Protein AF-A0A645AUE6-F1 (afdb_monomer_lite)

Sequence (140 aa):
MINDVAQAVQRSAHPEKYAQHEQKGRAWASALTGYSPAAISCIDRVENPANAAFLTDFVATVWPDTVSVTTSETGGLLLSTDSETTSWAVAQLAQIRGQEMGLVSLQAIDQTWAVSSNEYAHWQPAAAAAAAAPVVVTLR

pLDDT: mean 87.92, std 13.73, range [50.59, 98.06]

Structure (mmCIF, N/CA/C/O backbone):
data_AF-A0A645AUE6-F1
#
_entry.id   AF-A0A645AUE6-F1
#
loop_
_atom_site.group_PDB
_atom_site.id
_atom_site.type_symbol
_atom_site.label_atom_id
_atom_site.label_alt_id
_atom_site.label_comp_id
_atom_site.label_asym_id
_atom_site.label_entity_id
_atom_site.label_seq_id
_atom_site.pdbx_PDB_ins_code
_atom_site.Cartn_x
_atom_site.Cartn_y
_atom_site.Cartn_z
_atom_site.occupanc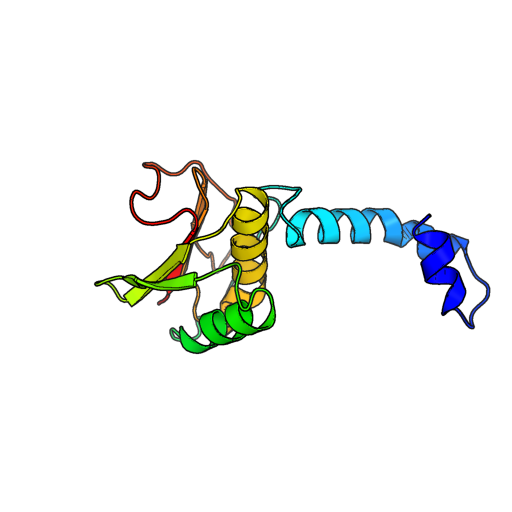y
_atom_site.B_iso_or_equiv
_atom_site.auth_seq_id
_atom_site.auth_comp_id
_atom_site.auth_asym_id
_atom_site.auth_atom_id
_atom_site.pdbx_PDB_model_num
ATOM 1 N N . MET A 1 1 ? 15.320 -16.606 -17.590 1.00 51.66 1 MET A N 1
ATOM 2 C CA . MET A 1 1 ? 15.652 -15.342 -16.887 1.00 51.66 1 MET A CA 1
ATOM 3 C C . MET A 1 1 ? 14.684 -14.245 -17.314 1.00 51.66 1 MET A C 1
ATOM 5 O O . MET A 1 1 ? 14.060 -14.385 -18.356 1.00 51.66 1 MET A O 1
ATOM 9 N N . ILE A 1 2 ? 14.544 -13.155 -16.547 1.00 57.28 2 ILE A N 1
ATOM 10 C CA . ILE A 1 2 ? 13.662 -12.031 -16.930 1.00 57.28 2 ILE A CA 1
ATOM 11 C C . ILE A 1 2 ? 14.072 -11.393 -18.270 1.00 57.28 2 ILE A C 1
ATOM 13 O O . ILE A 1 2 ? 13.219 -10.925 -19.017 1.00 57.28 2 ILE A O 1
ATOM 17 N N . ASN A 1 3 ? 15.359 -11.491 -18.622 1.00 57.03 3 ASN A N 1
ATOM 18 C CA . ASN A 1 3 ? 15.895 -11.138 -19.936 1.00 57.03 3 ASN A CA 1
ATOM 19 C C . ASN A 1 3 ? 15.243 -11.933 -21.090 1.00 57.03 3 ASN A C 1
ATOM 21 O O . ASN A 1 3 ? 14.917 -11.354 -22.119 1.00 57.03 3 ASN A O 1
ATOM 25 N N . ASP A 1 4 ? 14.974 -13.230 -20.910 1.00 58.22 4 ASP A N 1
ATOM 26 C CA . ASP A 1 4 ? 14.408 -14.079 -21.973 1.00 58.22 4 ASP A CA 1
ATOM 27 C C . ASP A 1 4 ? 12.946 -13.706 -22.264 1.00 58.22 4 ASP A C 1
ATOM 29 O O . ASP A 1 4 ? 12.518 -13.670 -23.416 1.00 58.22 4 ASP A O 1
ATOM 33 N N . VAL A 1 5 ? 12.189 -13.351 -21.216 1.00 60.59 5 VAL A N 1
ATOM 34 C CA . VAL A 1 5 ? 10.802 -12.872 -21.342 1.00 60.59 5 VAL A CA 1
ATOM 35 C C . VAL A 1 5 ? 10.766 -11.480 -21.981 1.00 60.59 5 VAL A C 1
ATOM 37 O O . VAL A 1 5 ? 9.941 -11.225 -22.854 1.00 60.59 5 VAL A O 1
ATOM 40 N N . ALA A 1 6 ? 11.693 -10.591 -21.607 1.00 57.66 6 ALA A N 1
ATOM 41 C CA . ALA A 1 6 ? 11.818 -9.263 -22.210 1.00 57.66 6 ALA A CA 1
ATOM 42 C C . ALA A 1 6 ? 12.212 -9.323 -23.700 1.00 57.66 6 ALA A C 1
ATOM 44 O O . ALA A 1 6 ? 11.781 -8.478 -24.487 1.00 57.66 6 ALA A O 1
ATOM 45 N N . GLN A 1 7 ? 12.990 -10.331 -24.108 1.00 57.09 7 GLN A N 1
ATOM 46 C CA . GLN A 1 7 ? 13.380 -10.536 -25.506 1.00 57.09 7 GLN A CA 1
ATOM 47 C C . GLN A 1 7 ? 12.233 -11.036 -26.394 1.00 57.09 7 GLN A C 1
ATOM 49 O O . GLN A 1 7 ? 12.181 -10.670 -27.565 1.00 57.09 7 GLN A O 1
ATOM 54 N N . ALA A 1 8 ? 11.274 -11.794 -25.854 1.00 59.62 8 ALA A N 1
ATOM 55 C CA . ALA A 1 8 ? 10.143 -12.319 -26.627 1.00 59.62 8 ALA A CA 1
ATOM 56 C C . ALA A 1 8 ? 9.225 -11.222 -27.214 1.00 59.62 8 ALA A C 1
ATOM 58 O O . ALA A 1 8 ? 8.537 -11.458 -28.204 1.00 59.62 8 ALA A O 1
ATOM 59 N N . VAL A 1 9 ? 9.233 -10.016 -26.632 1.00 61.47 9 VAL A N 1
ATOM 60 C CA . VAL A 1 9 ? 8.422 -8.862 -27.073 1.00 61.47 9 VAL A CA 1
ATOM 61 C C . VAL A 1 9 ? 9.270 -7.775 -27.761 1.00 61.47 9 VAL A C 1
ATOM 63 O O . VAL A 1 9 ? 8.753 -6.746 -28.200 1.00 61.47 9 VAL A O 1
ATOM 66 N N . GLN A 1 10 ? 10.587 -7.979 -27.867 1.00 57.00 10 GLN A N 1
ATOM 67 C CA . GLN A 1 10 ? 11.532 -6.989 -28.382 1.00 57.00 10 GLN A CA 1
ATOM 68 C C . GLN A 1 10 ? 11.583 -6.978 -29.916 1.00 57.00 10 GLN A C 1
ATOM 70 O O . GLN A 1 10 ? 11.929 -7.966 -30.556 1.00 57.00 10 GLN A O 1
ATOM 75 N N . ARG A 1 11 ? 11.350 -5.801 -30.511 1.00 56.66 11 ARG A N 1
ATOM 76 C CA . ARG A 1 11 ? 11.645 -5.510 -31.928 1.00 56.66 11 ARG A CA 1
ATOM 77 C C . ARG A 1 11 ? 13.019 -4.854 -32.161 1.00 56.66 11 ARG A C 1
ATOM 79 O O . ARG A 1 11 ? 13.377 -4.649 -33.313 1.00 56.66 11 ARG A O 1
ATOM 86 N N . SER A 1 12 ? 13.776 -4.492 -31.113 1.00 56.94 12 SER A N 1
ATOM 87 C CA . SER A 1 12 ? 14.925 -3.562 -31.230 1.00 56.94 12 SER A CA 1
ATOM 88 C C . SER A 1 12 ? 16.338 -4.148 -31.061 1.00 56.94 12 SER A C 1
ATOM 90 O O . SER A 1 12 ? 17.296 -3.388 -31.117 1.00 56.94 12 SER A O 1
ATOM 92 N N . ALA A 1 13 ? 16.493 -5.467 -30.895 1.00 50.59 13 ALA A N 1
ATOM 93 C CA . ALA A 1 13 ? 17.777 -6.186 -30.997 1.00 50.59 13 ALA A CA 1
ATOM 94 C C . ALA A 1 13 ? 18.982 -5.627 -30.184 1.00 50.59 13 ALA A C 1
ATOM 96 O O . ALA A 1 13 ? 20.128 -5.775 -30.603 1.00 50.59 13 ALA A O 1
ATOM 97 N N . HIS A 1 14 ? 18.757 -5.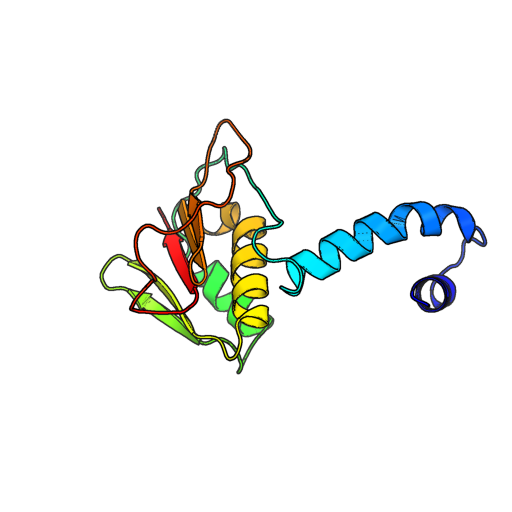031 -29.003 1.00 58.66 14 HIS A N 1
ATOM 98 C CA . HIS A 1 14 ? 19.826 -4.547 -28.106 1.00 58.66 14 HIS A CA 1
ATOM 99 C C . HIS A 1 14 ? 19.665 -5.091 -26.669 1.00 58.66 14 HIS A C 1
ATOM 101 O O . HIS A 1 14 ? 19.119 -4.392 -25.809 1.00 58.66 14 HIS A O 1
ATOM 107 N N . PRO A 1 15 ? 20.117 -6.330 -26.392 1.00 53.03 15 PRO A N 1
ATOM 108 C CA . PRO A 1 15 ? 19.908 -7.016 -25.110 1.00 53.03 15 PRO A CA 1
ATOM 109 C C . PRO A 1 15 ? 20.561 -6.302 -23.916 1.00 53.03 15 PRO A C 1
ATOM 111 O O . PRO A 1 15 ? 19.939 -6.127 -22.866 1.00 53.03 15 PRO A O 1
ATOM 114 N N . GLU A 1 16 ? 21.799 -5.829 -24.076 1.00 57.25 16 GLU A N 1
ATOM 115 C CA . GLU A 1 16 ? 22.578 -5.200 -23.001 1.00 57.25 16 GLU A CA 1
ATOM 116 C C . GLU A 1 16 ? 21.959 -3.904 -22.453 1.00 57.25 16 GLU A C 1
ATOM 118 O O . GLU A 1 16 ? 22.119 -3.589 -21.273 1.00 57.25 16 GLU A O 1
ATOM 123 N N . LYS A 1 17 ? 21.177 -3.179 -23.263 1.00 60.00 17 LYS A N 1
ATOM 124 C CA . LYS A 1 17 ? 20.520 -1.932 -22.835 1.00 60.00 17 LYS A CA 1
ATOM 125 C C . LYS A 1 17 ? 19.340 -2.156 -21.886 1.00 60.00 17 LYS A C 1
ATOM 127 O O . LYS A 1 17 ? 18.924 -1.208 -21.230 1.00 60.00 17 LYS A O 1
ATOM 132 N N . TYR A 1 18 ? 18.798 -3.372 -21.789 1.00 54.72 18 TYR A N 1
ATOM 133 C CA . TYR A 1 18 ? 17.728 -3.703 -20.836 1.00 54.72 18 TYR A CA 1
ATOM 134 C C . TYR A 1 18 ? 18.275 -4.249 -19.515 1.00 54.72 18 TYR A C 1
ATOM 136 O O . TYR A 1 18 ? 17.707 -3.980 -18.456 1.00 54.72 18 TYR A O 1
ATOM 144 N N . ALA A 1 19 ? 19.415 -4.944 -19.561 1.00 62.38 19 ALA A N 1
ATOM 145 C CA . ALA A 1 19 ? 20.076 -5.492 -18.377 1.00 62.38 19 ALA A CA 1
ATOM 146 C C . ALA A 1 19 ? 20.373 -4.410 -17.319 1.00 62.38 19 ALA A C 1
ATOM 148 O O . ALA A 1 19 ? 20.200 -4.646 -16.126 1.00 62.38 19 ALA A O 1
ATOM 149 N N . GLN A 1 20 ? 20.702 -3.181 -17.740 1.00 68.19 20 GLN A N 1
ATOM 150 C CA . GLN A 1 20 ? 20.908 -2.044 -16.826 1.00 68.19 20 GLN A CA 1
ATOM 151 C C . GLN A 1 20 ? 19.650 -1.647 -16.022 1.00 68.19 20 GLN A C 1
ATOM 153 O O . GLN A 1 20 ? 19.750 -1.007 -14.974 1.00 68.19 20 GLN A O 1
ATOM 158 N N . HIS A 1 21 ? 18.458 -2.001 -16.508 1.00 73.88 21 HIS A N 1
ATOM 159 C CA . HIS A 1 21 ? 17.182 -1.706 -15.854 1.00 73.88 21 HIS A CA 1
ATOM 160 C C . HIS A 1 21 ? 16.663 -2.878 -15.018 1.00 73.88 21 HIS A C 1
ATOM 162 O O . HIS A 1 21 ? 15.790 -2.671 -14.176 1.00 73.88 21 HIS A O 1
ATOM 168 N N . GLU A 1 22 ? 17.222 -4.079 -15.190 1.00 80.81 22 GLU A N 1
ATOM 169 C CA . GLU A 1 22 ? 16.766 -5.288 -14.506 1.00 80.81 22 GLU A CA 1
ATOM 170 C C . GLU A 1 22 ? 16.840 -5.145 -12.984 1.00 80.81 22 GLU A C 1
ATOM 172 O O . GLU A 1 22 ? 15.875 -5.448 -12.287 1.00 80.81 22 GLU A O 1
ATOM 177 N N . GLN A 1 23 ? 17.956 -4.632 -12.458 1.00 85.62 23 GLN A N 1
ATOM 178 C CA . GLN A 1 23 ? 18.132 -4.483 -11.013 1.00 85.62 23 GLN A CA 1
ATOM 179 C C . GLN A 1 23 ? 17.113 -3.507 -10.411 1.00 85.62 23 GLN A C 1
ATOM 181 O O . GLN A 1 23 ? 16.527 -3.788 -9.367 1.00 85.62 23 GLN A O 1
ATOM 186 N N . LYS A 1 24 ? 16.858 -2.384 -11.093 1.00 87.12 24 LYS A N 1
ATOM 187 C CA . LYS A 1 24 ? 15.863 -1.391 -10.660 1.00 87.12 24 LYS A CA 1
ATOM 188 C C . LYS A 1 24 ? 14.448 -1.964 -10.730 1.00 87.12 24 LYS A C 1
ATOM 190 O O . LYS A 1 24 ? 13.686 -1.808 -9.783 1.00 87.12 24 LYS A O 1
ATOM 195 N N . GLY A 1 25 ? 14.115 -2.657 -11.820 1.00 89.25 25 GLY A N 1
ATOM 196 C CA . GLY A 1 25 ? 12.823 -3.324 -11.979 1.00 89.25 25 GLY A CA 1
ATOM 197 C C . GLY A 1 25 ? 12.593 -4.395 -10.914 1.00 89.25 25 GLY A C 1
ATOM 198 O O . GLY A 1 25 ? 11.516 -4.458 -10.332 1.00 89.25 25 GLY A O 1
ATOM 199 N N . ARG A 1 26 ? 13.625 -5.179 -10.587 1.00 92.19 26 ARG A N 1
ATOM 200 C CA . ARG A 1 26 ? 13.579 -6.187 -9.521 1.00 92.19 26 ARG A CA 1
ATOM 201 C C . ARG A 1 26 ? 13.356 -5.562 -8.147 1.00 92.19 26 ARG A C 1
ATOM 203 O O . ARG A 1 26 ? 12.557 -6.094 -7.386 1.00 92.19 26 ARG A O 1
ATOM 210 N N . ALA A 1 27 ? 14.021 -4.446 -7.843 1.00 94.25 27 ALA A N 1
ATOM 211 C CA . ALA A 1 27 ? 13.824 -3.731 -6.583 1.00 94.25 27 ALA A CA 1
ATOM 212 C C . ALA A 1 27 ? 12.374 -3.238 -6.437 1.00 94.25 27 ALA A C 1
ATOM 214 O O . ALA A 1 27 ? 11.736 -3.511 -5.423 1.00 94.25 27 ALA A O 1
ATOM 215 N N . TRP A 1 28 ? 11.824 -2.605 -7.479 1.00 95.31 28 TRP A N 1
ATOM 216 C CA . TRP A 1 28 ? 10.422 -2.178 -7.491 1.00 95.31 28 TRP A CA 1
ATOM 217 C C . TRP A 1 28 ? 9.450 -3.349 -7.393 1.00 95.31 28 TRP A C 1
ATOM 219 O O . TRP A 1 28 ? 8.517 -3.287 -6.601 1.00 95.31 28 TRP A O 1
ATOM 229 N N . ALA A 1 29 ? 9.675 -4.423 -8.153 1.00 95.75 29 ALA A N 1
ATOM 230 C CA . ALA A 1 29 ? 8.835 -5.612 -8.086 1.00 95.75 29 ALA A CA 1
ATOM 231 C C . ALA A 1 29 ? 8.834 -6.201 -6.671 1.00 95.75 29 ALA A C 1
ATOM 233 O O . ALA A 1 29 ? 7.766 -6.454 -6.128 1.00 95.75 29 ALA A O 1
ATOM 234 N N . SER A 1 30 ? 10.008 -6.347 -6.051 1.00 97.69 30 SER A N 1
ATOM 235 C CA . SER A 1 30 ? 10.151 -6.866 -4.688 1.00 97.69 30 SER A CA 1
ATOM 236 C C . SER A 1 30 ? 9.409 -6.011 -3.657 1.00 97.69 30 SER A C 1
ATOM 238 O O . SER A 1 30 ? 8.690 -6.549 -2.819 1.00 97.69 30 SER A O 1
ATOM 240 N N . ALA A 1 31 ? 9.520 -4.681 -3.744 1.00 97.25 31 ALA A N 1
ATOM 241 C CA . ALA A 1 31 ? 8.794 -3.769 -2.861 1.00 97.25 31 ALA A CA 1
ATOM 242 C C . ALA A 1 31 ? 7.273 -3.843 -3.085 1.00 97.25 31 ALA A C 1
ATOM 244 O O . ALA A 1 31 ? 6.516 -4.083 -2.149 1.00 97.25 31 ALA A O 1
ATOM 245 N N . LEU A 1 32 ? 6.817 -3.724 -4.336 1.00 96.12 32 LEU A N 1
ATOM 246 C CA . LEU A 1 32 ? 5.389 -3.673 -4.676 1.00 96.12 32 LEU A CA 1
ATOM 247 C C . LEU A 1 32 ? 4.650 -4.997 -4.478 1.00 96.12 32 LEU A C 1
ATOM 249 O O . LEU A 1 32 ? 3.431 -5.000 -4.345 1.00 96.12 32 LEU A O 1
ATOM 253 N N . THR A 1 33 ? 5.379 -6.111 -4.450 1.00 96.19 33 THR A N 1
ATOM 254 C CA . THR A 1 33 ? 4.829 -7.438 -4.139 1.00 96.19 33 THR A CA 1
ATOM 255 C C . THR A 1 33 ? 5.083 -7.856 -2.688 1.00 96.19 33 THR A C 1
ATOM 257 O O . THR A 1 33 ? 4.786 -8.986 -2.320 1.00 96.19 33 THR A O 1
ATOM 260 N N . GLY A 1 34 ? 5.593 -6.948 -1.847 1.00 97.06 34 GLY A N 1
ATOM 261 C CA . GLY A 1 34 ? 5.699 -7.138 -0.398 1.00 97.06 34 GLY A CA 1
ATOM 262 C C . GLY A 1 34 ? 6.879 -7.985 0.085 1.00 97.06 34 GLY A C 1
ATOM 263 O O . GLY A 1 34 ? 6.993 -8.228 1.282 1.00 97.06 34 GLY A O 1
ATOM 264 N N . TYR A 1 35 ? 7.789 -8.405 -0.801 1.00 97.81 35 TYR A N 1
ATOM 265 C CA . TYR A 1 35 ? 9.014 -9.134 -0.428 1.00 97.81 35 TYR A CA 1
ATOM 266 C 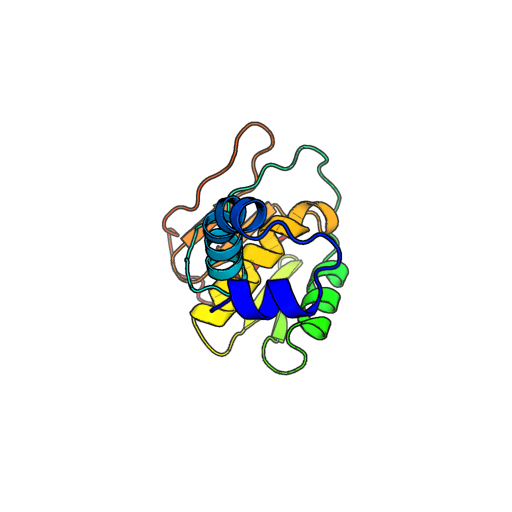C . TYR A 1 35 ? 10.114 -8.232 0.139 1.00 97.81 35 TYR A C 1
ATOM 268 O O . TYR A 1 35 ? 11.069 -8.716 0.745 1.00 97.81 35 TYR A O 1
ATOM 276 N N . SER A 1 36 ? 9.995 -6.919 -0.045 1.00 97.75 36 SER A N 1
ATOM 277 C CA . SER A 1 36 ? 10.834 -5.924 0.624 1.00 97.75 36 SER A CA 1
ATOM 278 C C . SER A 1 36 ? 9.956 -5.012 1.482 1.00 97.75 36 SER A C 1
ATOM 280 O O . SER A 1 36 ? 9.452 -4.008 0.970 1.00 97.75 36 SER A O 1
ATOM 282 N N . PRO A 1 37 ? 9.738 -5.375 2.761 1.00 97.00 37 PRO A N 1
ATOM 283 C CA . PRO A 1 37 ? 9.051 -4.545 3.746 1.00 97.00 37 PRO A CA 1
ATOM 284 C C . PRO A 1 37 ? 9.625 -3.132 3.824 1.00 97.00 37 PRO A C 1
ATOM 286 O O . PRO A 1 37 ? 10.840 -2.959 3.720 1.00 97.00 37 PRO A O 1
ATOM 289 N N . ALA A 1 38 ? 8.758 -2.138 4.043 1.00 96.38 38 ALA A N 1
ATOM 290 C CA . ALA A 1 38 ? 9.148 -0.753 4.323 1.00 96.38 38 ALA A CA 1
ATOM 291 C C . ALA A 1 38 ? 10.132 -0.115 3.310 1.00 96.38 38 ALA A C 1
ATOM 293 O O . ALA A 1 38 ? 10.908 0.775 3.660 1.00 96.38 38 ALA A O 1
ATOM 294 N N . ALA A 1 39 ? 10.122 -0.560 2.050 1.00 96.38 39 ALA A N 1
ATOM 295 C CA . ALA A 1 39 ? 11.114 -0.163 1.051 1.00 96.38 39 ALA A CA 1
ATOM 296 C C . ALA A 1 39 ? 10.745 1.117 0.280 1.00 96.38 39 ALA A C 1
ATOM 298 O O . ALA A 1 39 ? 11.610 1.720 -0.360 1.00 96.38 39 ALA A O 1
ATOM 299 N N . ILE A 1 40 ? 9.473 1.525 0.316 1.00 94.56 40 ILE A N 1
ATOM 300 C CA . ILE A 1 40 ? 8.965 2.699 -0.397 1.00 94.56 40 ILE A CA 1
ATOM 301 C C . ILE A 1 40 ? 8.833 3.898 0.545 1.00 94.56 40 ILE A C 1
ATOM 303 O O . ILE A 1 40 ? 8.486 3.785 1.723 1.00 94.56 40 ILE A O 1
ATOM 307 N N . SER A 1 41 ? 9.136 5.069 -0.011 1.00 91.69 41 SER A N 1
ATOM 308 C CA . SER A 1 41 ? 8.947 6.367 0.616 1.00 91.69 41 SER A CA 1
ATOM 309 C C . SER A 1 41 ? 8.349 7.336 -0.399 1.00 91.69 41 SER A C 1
ATOM 311 O O . SER A 1 41 ? 8.687 7.305 -1.587 1.00 91.69 41 SER A O 1
ATOM 313 N N . CYS A 1 42 ? 7.433 8.181 0.063 1.00 93.06 42 CYS A N 1
ATOM 314 C CA . CYS A 1 42 ? 6.716 9.151 -0.754 1.00 93.06 42 CYS A CA 1
ATOM 315 C C . CYS A 1 42 ? 6.642 10.502 -0.036 1.00 93.06 42 CYS A C 1
ATOM 317 O O . CYS A 1 42 ? 6.892 10.610 1.163 1.00 93.06 42 CYS A O 1
ATOM 319 N N . ILE A 1 43 ? 6.285 11.523 -0.804 1.00 93.94 43 ILE A N 1
ATOM 320 C CA . ILE A 1 43 ? 6.022 12.887 -0.355 1.00 93.94 43 ILE A CA 1
ATOM 321 C C . ILE A 1 43 ? 4.758 13.360 -1.077 1.00 93.94 43 ILE A C 1
ATOM 323 O O . ILE A 1 43 ? 4.619 13.112 -2.277 1.00 93.94 43 ILE A O 1
ATOM 327 N N . ASP A 1 44 ? 3.843 14.022 -0.376 1.00 93.88 44 ASP A N 1
ATOM 328 C CA . ASP A 1 44 ? 2.623 14.588 -0.962 1.00 93.88 44 ASP A CA 1
ATOM 329 C C . ASP A 1 44 ? 2.554 16.086 -0.672 1.00 93.88 44 ASP A C 1
ATOM 331 O O . ASP A 1 44 ? 2.599 16.513 0.477 1.00 93.88 44 ASP A O 1
ATOM 335 N N . ARG A 1 45 ? 2.443 16.886 -1.734 1.00 94.06 45 ARG A N 1
ATOM 336 C CA . ARG A 1 45 ? 2.375 18.354 -1.668 1.00 94.06 45 ARG A CA 1
ATOM 337 C C . ARG A 1 45 ? 1.030 18.921 -2.108 1.00 94.06 45 ARG A C 1
ATOM 339 O O . ARG A 1 45 ? 0.868 20.136 -2.105 1.00 94.06 45 ARG A O 1
ATOM 346 N N . VAL A 1 46 ? 0.125 18.069 -2.584 1.00 92.94 46 VAL A N 1
ATOM 347 C CA . VAL A 1 46 ? -1.142 18.506 -3.187 1.00 92.94 46 VAL A CA 1
ATOM 348 C C . VAL A 1 46 ? -2.239 18.572 -2.136 1.00 92.94 46 VAL A C 1
ATOM 350 O O . VAL A 1 46 ? -3.081 19.458 -2.189 1.00 92.94 46 VAL A O 1
ATOM 353 N N . GLU A 1 47 ? -2.194 17.668 -1.160 1.00 89.69 47 GLU A N 1
ATOM 354 C CA . GLU A 1 47 ? -3.139 17.634 -0.047 1.00 89.69 47 GLU A CA 1
ATOM 355 C C . GLU A 1 47 ? -4.602 17.396 -0.455 1.00 89.69 47 GLU A C 1
ATOM 357 O O . GLU A 1 47 ? -5.528 18.006 0.074 1.00 89.69 47 GLU A O 1
ATOM 362 N N . ASN A 1 48 ? -4.824 16.459 -1.381 1.00 95.44 48 ASN A N 1
ATOM 363 C CA . ASN A 1 48 ? -6.173 16.065 -1.795 1.00 95.44 48 ASN A CA 1
ATOM 364 C C . ASN A 1 48 ? -7.045 15.603 -0.604 1.00 95.44 48 ASN A C 1
ATOM 366 O O . ASN A 1 48 ? -6.521 14.996 0.341 1.00 95.44 48 ASN A O 1
ATOM 370 N N . PRO A 1 49 ? -8.372 15.835 -0.655 1.00 95.06 49 PRO A N 1
ATOM 371 C CA . PRO A 1 49 ? -9.301 15.360 0.369 1.00 95.06 49 PRO A CA 1
ATOM 372 C C . PRO A 1 49 ? -9.370 13.828 0.411 1.00 95.06 49 PRO A C 1
ATOM 374 O O . PRO A 1 49 ? -9.008 13.151 -0.554 1.00 95.06 49 PRO A O 1
ATOM 377 N N . ALA A 1 50 ? -9.872 13.280 1.521 1.00 94.50 50 ALA A N 1
ATOM 378 C CA . ALA A 1 50 ? -10.068 11.844 1.663 1.00 94.50 50 ALA A CA 1
ATOM 379 C C . ALA A 1 50 ? -10.998 11.276 0.582 1.00 94.50 50 ALA A C 1
ATOM 381 O O . ALA A 1 50 ? -12.111 11.760 0.366 1.00 94.50 50 ALA A O 1
ATOM 382 N N . ASN A 1 51 ? -10.553 10.196 -0.057 1.00 94.56 51 ASN A N 1
ATOM 383 C CA . ASN A 1 51 ? -11.338 9.427 -1.016 1.00 94.56 51 ASN A CA 1
ATOM 384 C C . ASN A 1 51 ? -11.140 7.926 -0.766 1.00 94.56 51 ASN A C 1
ATOM 386 O O . ASN A 1 51 ? -10.376 7.246 -1.452 1.00 94.56 51 ASN A O 1
ATOM 390 N N . ALA A 1 52 ? -11.844 7.411 0.245 1.00 93.25 52 ALA A N 1
ATOM 391 C CA . ALA A 1 52 ? -11.779 6.008 0.650 1.00 93.25 52 ALA A CA 1
ATOM 392 C C . ALA A 1 52 ? -12.189 5.031 -0.465 1.00 93.25 52 ALA A C 1
ATOM 394 O O . ALA A 1 52 ? -11.616 3.946 -0.566 1.00 93.25 52 ALA A O 1
ATOM 395 N N . ALA A 1 53 ? -13.142 5.420 -1.320 1.00 94.19 53 ALA A N 1
ATOM 396 C CA . ALA A 1 53 ? -13.613 4.583 -2.422 1.00 94.19 53 ALA A CA 1
ATOM 397 C C . ALA A 1 53 ? -12.473 4.216 -3.382 1.00 94.19 53 ALA A C 1
ATOM 399 O O . ALA A 1 53 ? -12.389 3.074 -3.817 1.00 94.19 53 ALA A O 1
ATOM 400 N N . PHE A 1 54 ? -11.533 5.137 -3.622 1.00 94.56 54 PHE A N 1
ATOM 401 C CA . PHE A 1 54 ? -10.390 4.881 -4.496 1.00 94.56 54 PHE A CA 1
ATOM 402 C C . PHE A 1 54 ? -9.538 3.692 -4.032 1.00 94.56 54 PHE A C 1
ATOM 404 O O . PHE A 1 54 ? -9.137 2.868 -4.856 1.00 94.56 54 PHE A O 1
ATOM 411 N N . LEU A 1 55 ? -9.258 3.580 -2.726 1.00 93.00 55 LEU A N 1
ATOM 412 C CA . LEU A 1 55 ? -8.491 2.447 -2.204 1.00 93.00 55 LEU A CA 1
ATOM 413 C C . LEU A 1 55 ? -9.318 1.167 -2.204 1.00 93.00 55 LEU A C 1
ATOM 415 O O . LEU A 1 55 ? -8.795 0.119 -2.572 1.00 93.00 55 LEU A O 1
ATOM 419 N N . THR A 1 56 ? -10.589 1.246 -1.812 1.00 94.44 56 THR A N 1
ATOM 420 C CA . THR A 1 56 ? -11.478 0.080 -1.785 1.00 94.44 56 THR A CA 1
ATOM 421 C C . THR A 1 56 ? -11.640 -0.524 -3.180 1.00 94.44 56 THR A C 1
ATOM 423 O O . THR A 1 56 ? -11.453 -1.728 -3.339 1.00 94.44 56 THR A O 1
ATOM 426 N N . ASP A 1 57 ? -11.879 0.299 -4.204 1.00 95.62 57 ASP A N 1
ATOM 427 C CA . ASP A 1 57 ? -12.004 -0.142 -5.599 1.00 95.62 57 ASP A CA 1
ATOM 428 C C . ASP A 1 57 ? -10.685 -0.717 -6.127 1.00 95.62 57 ASP A C 1
ATOM 430 O O . ASP A 1 57 ? -10.658 -1.742 -6.817 1.00 95.62 57 ASP A O 1
ATOM 434 N N . PHE A 1 58 ? -9.565 -0.076 -5.779 1.00 94.00 58 PHE A N 1
ATOM 435 C CA . PHE A 1 58 ? -8.240 -0.563 -6.144 1.00 94.00 58 PHE A CA 1
ATOM 436 C C . PHE A 1 58 ? -7.954 -1.935 -5.523 1.00 94.00 58 PHE A C 1
ATOM 438 O O . PHE A 1 58 ? -7.537 -2.852 -6.229 1.00 94.00 58 PHE A O 1
ATOM 445 N N . VAL A 1 59 ? -8.218 -2.099 -4.227 1.00 94.81 59 VAL A N 1
ATOM 446 C CA . VAL A 1 59 ? -8.015 -3.364 -3.515 1.00 94.81 59 VAL A CA 1
ATOM 447 C C . VAL A 1 59 ? -8.934 -4.451 -4.061 1.00 94.81 59 VAL A C 1
ATOM 449 O O . VAL A 1 59 ? -8.449 -5.542 -4.339 1.00 94.81 59 VAL A O 1
ATOM 452 N N . ALA A 1 60 ? -10.209 -4.150 -4.313 1.00 95.50 60 ALA A N 1
ATOM 453 C CA . ALA A 1 60 ? -11.144 -5.097 -4.922 1.00 95.50 60 ALA A CA 1
ATOM 454 C C . ALA A 1 60 ? -10.705 -5.534 -6.332 1.00 95.50 60 ALA A C 1
ATOM 456 O O . ALA A 1 60 ? -10.961 -6.661 -6.744 1.00 95.50 60 ALA A O 1
ATOM 457 N N . THR A 1 61 ? -10.011 -4.664 -7.071 1.00 96.19 61 THR A N 1
ATOM 458 C CA . THR A 1 61 ? -9.472 -4.993 -8.398 1.00 96.19 61 THR A CA 1
ATOM 459 C C . THR A 1 61 ? -8.238 -5.893 -8.314 1.00 96.19 61 THR A C 1
ATOM 461 O O . THR A 1 61 ? -8.094 -6.818 -9.111 1.00 96.19 61 THR A O 1
ATOM 464 N N . VAL A 1 62 ? -7.318 -5.612 -7.386 1.00 95.44 62 VAL A N 1
ATOM 465 C CA . VAL A 1 62 ? -6.030 -6.323 -7.293 1.00 95.44 62 VAL A CA 1
ATOM 466 C C . VAL A 1 62 ? -6.144 -7.618 -6.476 1.00 95.44 62 VAL A C 1
ATOM 468 O O . VAL A 1 62 ? -5.467 -8.596 -6.788 1.00 95.44 62 VAL A O 1
ATOM 471 N N . TRP A 1 63 ? -7.018 -7.641 -5.468 1.00 96.62 63 TRP A N 1
ATOM 472 C CA . TRP A 1 63 ? -7.196 -8.732 -4.504 1.00 96.62 63 TRP A CA 1
ATOM 473 C C . TRP A 1 63 ? -8.680 -9.012 -4.198 1.00 96.62 63 TRP A C 1
ATOM 475 O O . TRP A 1 63 ? -9.078 -8.930 -3.033 1.00 96.62 63 TRP A O 1
ATOM 485 N N . PRO A 1 64 ? -9.502 -9.375 -5.201 1.00 93.12 64 PRO A N 1
ATOM 486 C CA . PRO A 1 64 ? -10.962 -9.477 -5.066 1.00 93.12 64 PRO A CA 1
ATOM 487 C C . PRO A 1 64 ? -11.452 -10.360 -3.905 1.00 93.12 64 PRO A C 1
ATOM 489 O O . PRO A 1 64 ? -12.500 -10.066 -3.343 1.00 93.12 64 PRO A O 1
ATOM 492 N N . ASP A 1 65 ? -10.679 -11.376 -3.502 1.00 92.94 65 ASP A N 1
ATOM 493 C CA . ASP A 1 65 ? -11.048 -12.320 -2.433 1.00 92.94 65 ASP A CA 1
ATOM 494 C C . ASP A 1 65 ? -9.957 -12.501 -1.358 1.00 92.94 65 ASP A C 1
ATOM 496 O O . ASP A 1 65 ? -10.075 -13.349 -0.475 1.00 92.94 65 ASP A O 1
ATOM 500 N N . THR A 1 66 ? -8.861 -11.739 -1.436 1.00 95.06 66 THR A N 1
ATOM 501 C CA . THR A 1 66 ? -7.689 -11.915 -0.552 1.00 95.06 66 THR A CA 1
ATOM 502 C C . THR A 1 66 ? -7.567 -10.800 0.479 1.00 95.06 66 THR A C 1
ATOM 504 O O . THR A 1 66 ? -7.018 -11.014 1.560 1.00 95.06 66 THR A O 1
ATOM 507 N N . VAL A 1 67 ? -8.068 -9.605 0.158 1.00 97.00 67 VAL A N 1
ATOM 508 C CA . VAL A 1 67 ? -7.966 -8.435 1.029 1.00 97.00 67 VAL A CA 1
ATOM 509 C C . VAL A 1 67 ? -9.352 -7.852 1.244 1.00 97.00 67 VAL A C 1
ATOM 511 O O . VAL A 1 67 ? -10.005 -7.413 0.301 1.00 97.00 67 VAL A O 1
ATOM 514 N N . SER A 1 68 ? -9.793 -7.813 2.499 1.00 95.44 68 SER A N 1
ATOM 515 C CA . SER A 1 68 ? -11.060 -7.185 2.876 1.00 95.44 68 SER A CA 1
ATOM 516 C C . SER A 1 68 ? -10.815 -5.824 3.511 1.00 95.44 68 SER A C 1
ATOM 518 O O . SER A 1 68 ? -9.954 -5.697 4.383 1.00 95.44 68 SER A O 1
ATOM 520 N N . VAL A 1 69 ? -11.609 -4.827 3.127 1.00 95.81 69 VAL A N 1
ATOM 521 C CA . VAL A 1 69 ? -11.533 -3.461 3.659 1.00 95.81 69 VAL A CA 1
ATOM 522 C C . VAL A 1 69 ? -12.749 -3.193 4.541 1.00 95.81 69 VAL A C 1
ATOM 524 O O . VAL A 1 69 ? -13.884 -3.383 4.111 1.00 95.81 69 VAL A O 1
ATOM 527 N N . THR A 1 70 ? -12.520 -2.728 5.766 1.00 95.38 70 THR A N 1
ATOM 528 C CA . THR A 1 70 ? -13.562 -2.213 6.668 1.00 95.38 70 THR A CA 1
ATOM 529 C C . THR A 1 70 ? -13.235 -0.773 7.045 1.00 95.38 70 THR A C 1
ATOM 531 O O . THR A 1 70 ? -12.068 -0.406 7.130 1.00 95.38 70 THR A O 1
ATOM 534 N N . THR A 1 71 ? -14.240 0.062 7.283 1.00 93.12 71 THR A N 1
ATOM 535 C CA . THR A 1 71 ? -14.033 1.438 7.756 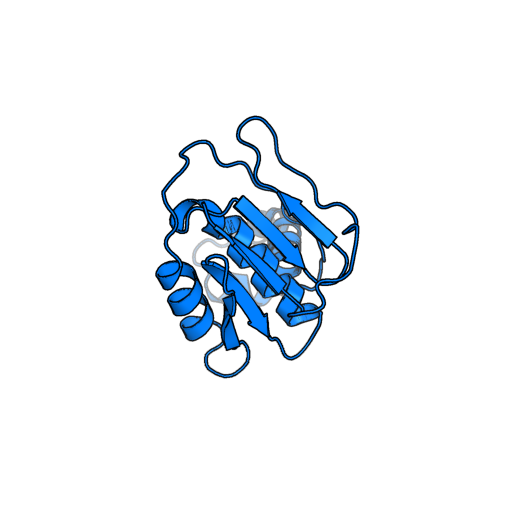1.00 93.12 71 THR A CA 1
ATOM 536 C C . THR A 1 71 ? -14.033 1.472 9.285 1.00 93.12 71 THR A C 1
ATOM 538 O O . THR A 1 71 ? -14.902 0.870 9.914 1.00 93.12 71 THR A O 1
ATOM 541 N N . SER A 1 72 ? -13.062 2.154 9.894 1.00 88.44 72 SER A N 1
ATOM 542 C CA . SER A 1 72 ? -13.033 2.388 11.340 1.00 88.44 72 SER A CA 1
ATOM 543 C C . SER A 1 72 ? -14.067 3.441 11.749 1.00 88.44 72 SER A C 1
ATOM 545 O O . SER A 1 72 ? -14.521 4.245 10.936 1.00 88.44 72 SER A O 1
ATOM 547 N N . GLU A 1 73 ? -14.384 3.504 13.043 1.00 83.12 73 GLU A N 1
ATOM 548 C CA . GLU A 1 73 ? -15.279 4.531 13.602 1.00 83.12 73 GLU A CA 1
ATOM 549 C C . GLU A 1 73 ? -14.782 5.967 13.352 1.00 83.12 73 GLU A C 1
ATOM 551 O O . GLU A 1 73 ? -15.570 6.907 13.303 1.00 83.12 73 GLU A O 1
ATOM 556 N N . THR A 1 74 ? -13.472 6.133 13.163 1.00 82.75 74 THR A N 1
ATOM 557 C CA . THR A 1 74 ? -12.807 7.416 12.908 1.00 82.75 74 THR A CA 1
ATOM 558 C C . THR A 1 74 ? -12.638 7.740 11.421 1.00 82.75 74 THR A C 1
ATOM 560 O O . THR A 1 74 ? -12.006 8.741 11.097 1.00 82.75 74 THR A O 1
ATOM 563 N N . GLY A 1 75 ? -13.173 6.916 10.512 1.00 83.44 75 GLY A N 1
ATOM 564 C CA . GLY A 1 75 ? -13.097 7.142 9.061 1.00 83.44 75 GLY A CA 1
ATOM 565 C C . GLY A 1 75 ? -11.812 6.645 8.385 1.00 83.44 75 GLY A C 1
ATOM 566 O O . GLY A 1 75 ? -11.633 6.858 7.188 1.00 83.44 75 GLY A O 1
ATOM 567 N N . GLY A 1 76 ? -10.932 5.958 9.119 1.00 90.69 76 GLY A N 1
ATOM 568 C CA . GLY A 1 76 ? -9.802 5.227 8.543 1.00 90.69 76 GLY A CA 1
ATOM 569 C C . GLY A 1 76 ? -10.243 3.912 7.896 1.00 90.69 76 GLY A C 1
ATOM 570 O O . GLY A 1 76 ? -11.370 3.455 8.082 1.00 90.69 76 GLY A O 1
ATOM 571 N N . LEU A 1 77 ? -9.347 3.271 7.149 1.00 95.62 77 LEU A N 1
ATOM 572 C CA . LEU A 1 77 ? -9.577 1.951 6.565 1.00 95.62 77 LEU A CA 1
ATOM 573 C C . LEU A 1 77 ? -8.725 0.902 7.281 1.00 95.62 77 LEU A C 1
ATOM 575 O O . LEU A 1 77 ? -7.533 1.088 7.512 1.00 95.62 77 LEU A O 1
ATOM 579 N N . LEU A 1 78 ? -9.358 -0.211 7.621 1.00 96.06 78 LEU A N 1
ATOM 580 C CA . LEU A 1 78 ? -8.781 -1.396 8.239 1.00 96.06 78 LEU A CA 1
ATOM 581 C C . LEU A 1 78 ? -8.775 -2.499 7.185 1.00 96.06 78 LEU A C 1
ATOM 583 O O . LEU A 1 78 ? -9.837 -2.914 6.720 1.00 96.06 78 LEU A O 1
ATOM 587 N N . LEU A 1 79 ? -7.589 -2.941 6.777 1.00 96.06 79 LEU A N 1
ATOM 588 C CA . LEU A 1 79 ? -7.429 -3.936 5.726 1.00 96.06 79 LEU A CA 1
ATOM 589 C C . LEU A 1 79 ? -6.936 -5.240 6.346 1.00 96.06 79 LEU A C 1
ATOM 591 O O . LEU A 1 79 ? -5.848 -5.297 6.923 1.00 96.06 79 LEU A O 1
ATOM 595 N N . SER A 1 80 ? -7.745 -6.288 6.226 1.00 96.06 80 SER A N 1
ATOM 596 C CA . SER A 1 80 ? -7.365 -7.648 6.610 1.00 96.06 80 SER A CA 1
ATOM 597 C C . SER A 1 80 ? -6.790 -8.377 5.406 1.00 96.06 80 SER A C 1
ATOM 599 O O . SER A 1 80 ? -7.309 -8.265 4.297 1.00 96.06 80 SER A O 1
ATOM 601 N N . THR A 1 81 ? -5.714 -9.117 5.635 1.00 96.00 81 THR A N 1
ATOM 602 C CA . THR A 1 81 ? -4.918 -9.803 4.616 1.00 96.00 81 THR A CA 1
ATOM 603 C C . THR A 1 81 ? -4.608 -11.224 5.087 1.00 96.00 81 THR A C 1
ATOM 605 O O . THR A 1 81 ? -4.717 -11.539 6.274 1.00 96.00 81 THR A O 1
ATOM 608 N N . ASP A 1 82 ? -4.218 -12.092 4.160 1.00 95.19 82 ASP A N 1
ATOM 609 C CA . ASP A 1 82 ? -3.918 -13.505 4.418 1.00 95.19 82 ASP A CA 1
ATOM 610 C C . ASP A 1 82 ? -2.465 -13.772 4.852 1.00 95.19 82 ASP A C 1
ATOM 612 O O . ASP A 1 82 ? -2.147 -14.852 5.351 1.00 95.19 82 ASP A O 1
ATOM 616 N N . SER A 1 83 ? -1.569 -12.801 4.654 1.00 95.75 83 SER A N 1
ATOM 617 C CA . SER A 1 83 ? -0.144 -12.930 4.953 1.00 95.75 83 SER A CA 1
ATOM 618 C C . SER A 1 83 ? 0.540 -11.581 5.196 1.00 95.75 83 SER A C 1
ATOM 620 O O . SER A 1 83 ? 0.074 -10.519 4.764 1.00 95.75 83 SER A O 1
ATOM 622 N N . GLU A 1 84 ? 1.706 -11.612 5.845 1.00 95.88 84 GLU A N 1
ATOM 623 C CA . GLU A 1 84 ? 2.559 -10.427 6.004 1.00 95.88 84 GLU A CA 1
ATOM 624 C C . GLU A 1 84 ? 3.037 -9.880 4.653 1.00 95.88 84 GLU A C 1
ATOM 626 O O . GLU A 1 84 ? 3.074 -8.668 4.453 1.00 95.88 84 GLU A O 1
ATOM 631 N N . THR A 1 85 ? 3.341 -10.756 3.690 1.00 97.44 85 THR A N 1
ATOM 632 C CA . THR A 1 85 ? 3.744 -10.350 2.337 1.00 97.44 85 THR A CA 1
ATOM 633 C C . THR A 1 85 ? 2.622 -9.580 1.639 1.00 97.44 85 THR A C 1
ATOM 635 O O . THR A 1 85 ? 2.865 -8.489 1.122 1.00 97.44 85 THR A O 1
ATOM 638 N N . THR A 1 86 ? 1.378 -10.071 1.693 1.00 97.50 86 THR A N 1
ATOM 639 C CA . THR A 1 86 ? 0.211 -9.342 1.164 1.00 97.50 86 THR A CA 1
ATOM 640 C C . THR A 1 86 ? 0.012 -8.014 1.898 1.00 97.50 86 THR A C 1
ATOM 642 O O . THR A 1 86 ? -0.231 -6.994 1.257 1.00 97.50 86 THR A O 1
ATOM 645 N N . SER A 1 87 ? 0.190 -7.988 3.223 1.00 97.19 87 SER A N 1
ATOM 646 C CA . SER A 1 87 ? 0.107 -6.758 4.030 1.00 97.19 87 SER A CA 1
ATOM 647 C C . SER A 1 87 ? 1.086 -5.689 3.546 1.00 97.19 87 SER A C 1
ATOM 649 O O . SER A 1 87 ? 0.702 -4.541 3.319 1.00 97.19 87 SER A O 1
ATOM 651 N N . TRP A 1 88 ? 2.340 -6.073 3.309 1.00 97.88 88 TRP A N 1
ATOM 652 C CA . TRP A 1 88 ? 3.364 -5.166 2.796 1.00 97.88 88 TRP A CA 1
ATOM 653 C C . TRP A 1 88 ? 3.126 -4.729 1.354 1.00 97.88 88 TRP A C 1
ATOM 655 O O . TRP A 1 88 ? 3.409 -3.576 1.024 1.00 97.88 88 TRP A O 1
ATOM 665 N N . ALA A 1 89 ? 2.598 -5.610 0.503 1.00 98.06 89 ALA A N 1
ATOM 666 C CA . ALA A 1 89 ? 2.222 -5.259 -0.864 1.00 98.06 89 ALA A CA 1
ATOM 667 C C . ALA A 1 89 ? 1.102 -4.204 -0.874 1.00 98.06 89 ALA A C 1
ATOM 669 O O . ALA A 1 89 ? 1.232 -3.164 -1.522 1.00 98.06 89 ALA A O 1
ATOM 670 N N . VAL A 1 90 ? 0.039 -4.435 -0.096 1.00 97.44 90 VAL A N 1
ATOM 671 C CA . VAL A 1 90 ? -1.099 -3.517 0.054 1.00 97.44 90 VAL A CA 1
ATOM 672 C C . VAL A 1 90 ? -0.639 -2.166 0.594 1.00 97.44 90 VAL A C 1
ATOM 674 O O . VAL A 1 90 ? -0.932 -1.142 -0.020 1.00 97.44 90 VAL A O 1
ATOM 677 N N . ALA A 1 91 ? 0.118 -2.149 1.695 1.00 97.12 91 ALA A N 1
ATOM 678 C CA . ALA A 1 91 ? 0.586 -0.912 2.316 1.00 97.12 91 ALA A CA 1
ATOM 679 C C . ALA A 1 91 ? 1.455 -0.077 1.362 1.00 97.12 91 ALA A C 1
ATOM 681 O O . ALA A 1 91 ? 1.262 1.130 1.234 1.00 97.12 91 ALA A O 1
ATOM 682 N N . GLN A 1 92 ? 2.381 -0.706 0.638 1.00 97.19 92 GLN A N 1
ATOM 683 C CA . GLN A 1 92 ? 3.278 0.018 -0.263 1.00 97.19 92 GLN A CA 1
ATOM 684 C C . GLN A 1 92 ? 2.592 0.481 -1.556 1.00 97.19 92 GLN A C 1
ATOM 686 O O . GLN A 1 92 ? 2.874 1.577 -2.043 1.00 97.19 92 GLN A O 1
ATOM 691 N N . LEU A 1 93 ? 1.645 -0.291 -2.097 1.00 96.75 93 LEU A N 1
ATOM 692 C CA . LEU A 1 93 ? 0.825 0.159 -3.227 1.00 96.75 93 LEU A CA 1
ATOM 693 C C . LEU A 1 93 ? -0.116 1.301 -2.823 1.00 96.75 93 LEU A C 1
ATOM 695 O O . LEU A 1 93 ? -0.242 2.276 -3.567 1.00 96.75 93 LEU A O 1
ATOM 699 N N . ALA A 1 94 ? -0.707 1.224 -1.627 1.00 95.69 94 ALA A N 1
ATOM 700 C CA . ALA A 1 94 ? -1.464 2.313 -1.020 1.00 95.69 94 ALA A CA 1
ATOM 701 C C . ALA A 1 94 ? -0.598 3.575 -0.870 1.00 95.69 94 ALA A C 1
ATOM 703 O O . ALA A 1 94 ? -1.041 4.661 -1.228 1.00 95.69 94 ALA A O 1
ATOM 704 N N . GLN A 1 95 ? 0.657 3.440 -0.437 1.00 95.44 95 GLN A N 1
ATOM 705 C CA . GLN A 1 95 ? 1.590 4.561 -0.303 1.00 95.44 95 GLN A CA 1
ATOM 706 C C . GLN A 1 95 ? 1.846 5.278 -1.640 1.00 95.44 95 GLN A C 1
ATOM 708 O O . GLN A 1 95 ? 1.698 6.497 -1.716 1.00 95.44 95 GLN A O 1
ATOM 713 N N . ILE A 1 96 ? 2.152 4.539 -2.715 1.00 95.12 96 ILE A N 1
ATOM 714 C CA . ILE A 1 96 ? 2.395 5.121 -4.053 1.00 95.12 96 ILE A CA 1
ATOM 715 C C . ILE A 1 96 ? 1.152 5.816 -4.605 1.00 95.12 96 ILE A C 1
ATOM 717 O O . ILE A 1 96 ? 1.246 6.824 -5.303 1.00 95.12 96 ILE A O 1
ATOM 721 N N . ARG A 1 97 ? -0.023 5.264 -4.309 1.00 94.00 97 ARG A N 1
ATOM 722 C CA . ARG A 1 97 ? -1.311 5.794 -4.760 1.00 94.00 97 ARG A CA 1
ATOM 723 C C . ARG A 1 97 ? -1.903 6.819 -3.789 1.00 94.00 97 ARG A C 1
ATOM 725 O O . ARG A 1 97 ? -2.987 7.335 -4.045 1.00 94.00 97 ARG A O 1
ATOM 732 N N . GLY A 1 98 ? -1.195 7.132 -2.703 1.00 93.12 98 GLY A N 1
ATOM 733 C CA . GLY A 1 98 ? -1.728 7.840 -1.542 1.00 93.12 98 GLY A CA 1
ATOM 734 C C . GLY A 1 98 ? -2.264 9.236 -1.834 1.00 93.12 98 GLY A C 1
ATOM 735 O O . GLY A 1 98 ? -3.254 9.645 -1.231 1.00 93.12 98 GLY A O 1
ATOM 736 N N . GLN A 1 99 ? -1.670 9.939 -2.800 1.00 94.38 99 GLN A N 1
ATOM 737 C CA . GLN A 1 99 ? -2.117 11.276 -3.190 1.00 94.38 99 GLN A CA 1
ATOM 738 C C . GLN A 1 99 ? -3.564 11.289 -3.710 1.00 94.38 99 GLN A C 1
ATOM 740 O O . GLN A 1 99 ? -4.302 12.219 -3.405 1.00 94.38 99 GLN A O 1
ATOM 745 N N . GLU A 1 100 ? -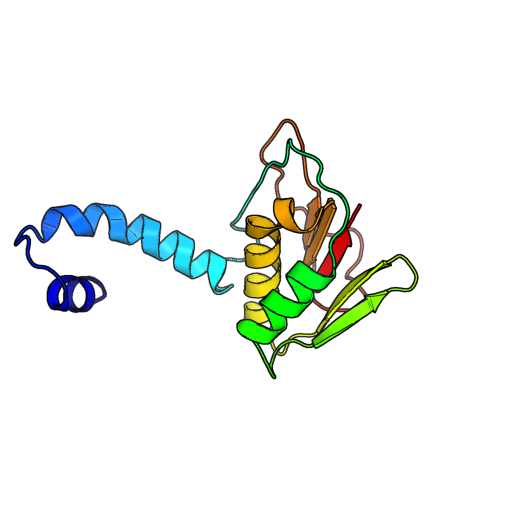4.005 10.270 -4.452 1.00 93.38 100 GLU A N 1
ATOM 746 C CA . GLU A 1 100 ? -5.359 10.220 -5.039 1.00 93.38 100 GLU A CA 1
ATOM 747 C C . GLU A 1 100 ? -6.460 9.977 -3.995 1.00 93.38 100 GLU A C 1
ATOM 749 O O . GLU A 1 100 ? -7.626 10.296 -4.222 1.00 93.38 100 GLU A O 1
ATOM 754 N N . MET A 1 101 ? -6.094 9.414 -2.840 1.00 93.62 101 MET A N 1
ATOM 755 C CA . MET A 1 101 ? -7.035 9.075 -1.768 1.00 93.62 101 MET A CA 1
ATOM 756 C C . MET A 1 101 ? -6.942 9.981 -0.538 1.00 93.62 101 MET A C 1
ATOM 758 O O . MET A 1 101 ? -7.666 9.756 0.429 1.00 93.62 101 MET A O 1
ATOM 762 N N . GLY A 1 102 ? -6.060 10.982 -0.556 1.00 95.06 102 GLY A N 1
ATOM 763 C CA . GLY A 1 102 ? -5.837 11.858 0.591 1.00 95.06 102 GLY A CA 1
ATOM 764 C C . GLY A 1 102 ? -5.163 11.152 1.773 1.00 95.06 102 GLY A C 1
ATOM 765 O O . GLY A 1 102 ? -5.558 11.358 2.918 1.00 95.06 102 GLY A O 1
ATOM 766 N N . LEU A 1 103 ? -4.182 10.286 1.499 1.00 96.12 103 LEU A N 1
ATOM 767 C CA . LEU A 1 103 ? -3.470 9.497 2.507 1.00 96.12 103 LEU A CA 1
ATOM 768 C C . LEU A 1 103 ? -2.687 10.376 3.494 1.00 96.12 103 LEU A C 1
ATOM 770 O O . LEU A 1 103 ? -1.880 11.207 3.079 1.00 96.12 103 LEU A O 1
ATOM 774 N N . VAL A 1 104 ? -2.863 10.121 4.793 1.00 95.69 104 VAL A N 1
ATOM 775 C CA . VAL A 1 104 ? -2.143 10.800 5.887 1.00 95.69 104 VAL A CA 1
ATOM 776 C C . VAL A 1 104 ? -1.150 9.873 6.563 1.00 95.69 104 VAL A C 1
ATOM 778 O O . VAL A 1 104 ? -0.013 10.263 6.820 1.00 95.69 104 VAL A O 1
ATOM 781 N N . SER A 1 105 ? -1.557 8.643 6.861 1.00 95.75 105 SER A N 1
ATOM 782 C CA . SER A 1 105 ? -0.663 7.669 7.474 1.00 95.75 105 SER A CA 1
ATOM 783 C C . SER A 1 105 ? -1.040 6.242 7.120 1.00 95.75 105 SER A C 1
ATOM 785 O O . SER A 1 105 ? -2.178 5.935 6.758 1.00 95.75 105 SER A O 1
ATOM 787 N N . LEU A 1 106 ? -0.046 5.373 7.233 1.00 96.19 106 LEU A N 1
ATOM 788 C CA . LEU A 1 106 ? -0.168 3.935 7.121 1.00 96.19 106 LEU A CA 1
ATOM 789 C C . LEU A 1 106 ? 0.442 3.305 8.360 1.00 96.19 106 LEU A C 1
ATOM 791 O O . LEU A 1 106 ? 1.518 3.702 8.797 1.00 96.19 106 LEU A O 1
ATOM 795 N N . GLN A 1 107 ? -0.199 2.266 8.862 1.00 95.56 107 GLN A N 1
ATOM 796 C CA . GLN A 1 107 ? 0.438 1.295 9.728 1.00 95.56 107 GLN A CA 1
ATOM 797 C C . GLN A 1 107 ? 0.361 -0.064 9.047 1.00 95.56 107 GLN A C 1
ATOM 799 O O . GLN A 1 107 ? -0.703 -0.457 8.579 1.00 95.56 107 GLN A O 1
ATOM 804 N N . ALA A 1 108 ? 1.482 -0.768 8.980 1.00 95.94 108 ALA A N 1
ATOM 805 C CA . ALA A 1 108 ? 1.569 -2.129 8.484 1.00 95.94 108 ALA A CA 1
ATOM 806 C C . ALA A 1 108 ? 2.316 -2.957 9.527 1.00 95.94 108 ALA A C 1
ATOM 808 O O . ALA A 1 108 ? 3.493 -2.709 9.784 1.00 95.94 108 ALA A O 1
ATOM 809 N N . ILE A 1 109 ? 1.625 -3.921 10.135 1.00 92.31 109 ILE A N 1
ATOM 810 C CA . ILE A 1 109 ? 2.165 -4.812 11.167 1.00 92.31 109 ILE A CA 1
ATOM 811 C C . ILE A 1 109 ? 2.734 -3.989 12.344 1.00 92.31 109 ILE A C 1
ATOM 813 O O . ILE A 1 109 ? 1.976 -3.414 13.133 1.00 92.31 109 ILE A O 1
ATOM 817 N N . ASP A 1 110 ? 4.058 -3.902 12.449 1.00 91.88 110 ASP A N 1
ATOM 818 C CA . ASP A 1 110 ? 4.823 -3.246 13.507 1.00 91.88 110 ASP A CA 1
ATOM 819 C C . ASP A 1 110 ? 5.488 -1.941 13.041 1.00 91.88 110 ASP A C 1
ATOM 821 O O . ASP A 1 110 ? 6.270 -1.353 13.785 1.00 91.88 110 ASP A O 1
ATOM 825 N N . GLN A 1 111 ? 5.182 -1.467 11.832 1.00 96.06 111 GLN A N 1
ATOM 826 C CA . GLN A 1 111 ? 5.741 -0.249 11.253 1.00 96.06 111 GLN A CA 1
ATOM 827 C C . GLN A 1 111 ? 4.649 0.773 10.951 1.00 96.06 111 GLN A C 1
ATOM 829 O O . GLN A 1 111 ? 3.539 0.433 10.544 1.00 96.06 111 GLN A O 1
ATOM 834 N N . THR A 1 112 ? 4.987 2.046 11.101 1.00 96.56 112 THR A N 1
ATOM 835 C CA . THR A 1 112 ? 4.144 3.185 10.752 1.00 96.56 112 THR A CA 1
ATOM 836 C C . THR A 1 112 ? 4.872 4.131 9.811 1.00 96.56 112 THR A C 1
ATOM 838 O O . THR A 1 112 ? 6.099 4.252 9.831 1.00 96.56 112 THR A O 1
ATOM 841 N N . TRP A 1 113 ? 4.103 4.804 8.974 1.00 96.62 113 TRP A N 1
ATOM 842 C CA . TRP A 1 113 ? 4.557 5.834 8.063 1.00 96.62 113 TRP A CA 1
ATOM 843 C C . TRP A 1 113 ? 3.527 6.955 8.041 1.00 96.62 113 TRP A C 1
ATOM 845 O O . TRP A 1 113 ? 2.326 6.701 7.968 1.00 96.62 113 TRP A O 1
ATOM 855 N N . ALA A 1 114 ? 3.992 8.197 8.074 1.00 96.19 114 ALA A N 1
ATOM 856 C CA . ALA A 1 114 ? 3.147 9.373 7.940 1.00 96.19 114 ALA A CA 1
ATOM 857 C C . ALA A 1 114 ? 3.617 10.203 6.750 1.00 96.19 114 ALA A C 1
ATOM 859 O O . ALA A 1 114 ? 4.817 10.328 6.503 1.00 96.19 114 ALA A O 1
ATOM 860 N N . VAL A 1 115 ? 2.663 10.764 6.016 1.00 95.38 115 VAL A N 1
ATOM 861 C CA . VAL A 1 115 ? 2.955 11.606 4.866 1.00 95.38 115 VAL A CA 1
ATOM 862 C C . VAL A 1 115 ? 3.683 12.872 5.305 1.00 95.38 115 VAL A C 1
ATOM 864 O O . VAL A 1 115 ? 3.378 13.470 6.336 1.00 95.38 115 VAL A O 1
ATOM 867 N N . SER A 1 116 ? 4.639 13.296 4.489 1.00 94.31 116 SER A N 1
ATOM 868 C CA . SER A 1 116 ? 5.295 14.592 4.606 1.00 94.31 116 SER A CA 1
ATOM 869 C C . SER A 1 116 ? 5.068 15.393 3.327 1.00 94.31 116 SER A C 1
ATOM 871 O O . SER A 1 116 ? 4.900 14.818 2.248 1.00 94.31 116 SER A O 1
ATOM 873 N N . SER A 1 117 ? 5.065 16.721 3.450 1.00 93.94 117 SER A N 1
ATOM 874 C CA . SER A 1 117 ? 5.010 17.662 2.328 1.00 93.94 117 SER A CA 1
ATOM 875 C C . SER A 1 117 ? 6.376 18.245 1.955 1.00 93.94 117 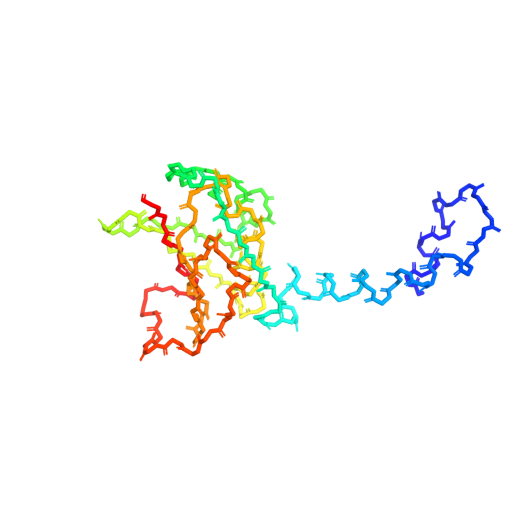SER A C 1
ATOM 877 O O . SER A 1 117 ? 6.516 18.893 0.912 1.00 93.94 117 SER A O 1
ATOM 879 N N . ASN A 1 118 ? 7.415 17.994 2.757 1.00 94.56 118 ASN A N 1
ATOM 880 C CA . ASN A 1 118 ? 8.743 18.581 2.564 1.00 94.56 118 ASN A CA 1
ATOM 881 C C . ASN A 1 118 ? 9.873 17.555 2.381 1.00 94.56 118 ASN A C 1
ATOM 883 O O . ASN A 1 118 ? 10.879 17.895 1.759 1.00 94.56 118 ASN A O 1
ATOM 887 N N . GLU A 1 119 ? 9.693 16.306 2.810 1.00 95.06 119 GLU A N 1
ATOM 888 C CA . GLU A 1 119 ? 10.704 15.256 2.687 1.00 95.06 119 GLU A CA 1
ATOM 889 C C . GLU A 1 119 ? 10.108 13.884 2.363 1.00 95.06 119 GLU A C 1
ATOM 891 O O . GLU A 1 119 ? 8.909 13.644 2.492 1.00 95.06 119 GLU A O 1
ATOM 896 N N . TYR A 1 120 ? 10.967 12.974 1.911 1.00 94.50 120 TYR A N 1
ATOM 897 C CA . TYR A 1 120 ? 10.613 11.571 1.728 1.00 94.50 120 TYR A CA 1
ATOM 898 C C . TYR A 1 120 ? 10.529 10.905 3.100 1.00 94.50 120 TYR A C 1
ATOM 900 O O . TYR A 1 120 ? 11.547 10.540 3.684 1.00 94.50 120 TYR A O 1
ATOM 908 N N . ALA A 1 121 ? 9.313 10.773 3.627 1.00 92.12 121 ALA A N 1
ATOM 909 C CA . ALA A 1 121 ? 9.107 10.228 4.961 1.00 92.12 121 ALA A CA 1
ATOM 910 C C . ALA A 1 121 ? 9.503 8.746 5.031 1.00 92.12 121 ALA A C 1
ATOM 912 O O . ALA A 1 121 ? 9.185 7.957 4.134 1.00 92.12 121 ALA A O 1
ATOM 913 N N . HIS A 1 122 ? 10.179 8.355 6.106 1.00 92.81 122 HIS A N 1
ATOM 914 C CA . HIS A 1 122 ? 10.632 6.983 6.326 1.00 92.81 122 HIS A CA 1
ATOM 915 C C . HIS A 1 122 ? 9.655 6.207 7.210 1.00 92.81 122 HIS A C 1
ATOM 917 O O . HIS A 1 122 ? 8.984 6.786 8.062 1.00 92.81 122 HIS A O 1
ATOM 923 N N . TRP A 1 123 ? 9.596 4.890 7.014 1.00 96.00 123 TRP A N 1
ATOM 924 C CA . TRP A 1 123 ? 8.926 3.994 7.952 1.00 96.00 123 TRP A CA 1
ATOM 925 C C . TRP A 1 123 ? 9.649 4.000 9.300 1.00 96.00 123 TRP A C 1
ATOM 927 O O . TRP A 1 123 ? 10.877 4.102 9.361 1.00 96.00 123 TRP A O 1
ATOM 937 N N . GLN A 1 124 ? 8.879 3.897 10.374 1.00 95.94 124 GLN A N 1
ATOM 938 C CA . GLN A 1 124 ? 9.367 3.869 11.746 1.00 95.94 124 GLN A CA 1
ATOM 939 C C . GLN A 1 124 ? 8.639 2.776 12.533 1.00 95.94 124 GLN A C 1
ATOM 941 O O . GLN A 1 124 ? 7.487 2.477 12.216 1.00 95.94 124 GLN A O 1
ATOM 946 N N . PRO A 1 125 ? 9.250 2.213 13.590 1.00 95.69 125 PRO A N 1
ATOM 947 C CA . PRO A 1 125 ? 8.552 1.289 14.474 1.00 95.69 125 PRO A CA 1
ATOM 948 C C . PRO A 1 125 ? 7.264 1.911 15.024 1.00 95.69 125 PRO A C 1
ATOM 950 O O . PRO A 1 125 ? 7.263 3.040 15.520 1.00 95.69 125 PRO A O 1
ATOM 953 N N . ALA A 1 126 ? 6.163 1.172 14.947 1.00 91.31 126 ALA A N 1
ATOM 954 C CA . ALA A 1 126 ? 4.899 1.583 15.528 1.00 91.31 126 ALA A CA 1
ATOM 955 C C . ALA A 1 126 ? 4.979 1.501 17.060 1.00 91.31 126 ALA A C 1
ATOM 957 O O . ALA A 1 126 ? 5.446 0.511 17.622 1.00 91.31 126 ALA A O 1
ATOM 958 N N . ALA A 1 127 ? 4.481 2.531 17.750 1.00 81.25 127 ALA A N 1
ATOM 959 C CA . ALA A 1 127 ? 4.468 2.567 19.216 1.00 81.25 127 ALA A CA 1
ATOM 960 C C . ALA A 1 127 ? 3.618 1.439 19.837 1.00 81.25 127 ALA A C 1
ATOM 962 O O . ALA A 1 127 ? 3.878 1.007 20.958 1.00 81.25 127 ALA A O 1
ATOM 963 N N . ALA A 1 128 ? 2.615 0.956 19.101 1.00 76.38 128 ALA A N 1
ATOM 964 C CA . ALA A 1 128 ? 1.842 -0.235 19.414 1.00 76.38 128 ALA A CA 1
ATOM 965 C C . ALA A 1 128 ? 1.439 -0.931 18.109 1.00 76.38 128 ALA A C 1
ATOM 967 O O . ALA A 1 128 ? 1.149 -0.258 17.117 1.00 76.38 128 ALA A O 1
ATOM 968 N N . ALA A 1 129 ? 1.388 -2.264 18.112 1.00 66.62 129 ALA A N 1
ATOM 969 C CA . ALA A 1 129 ? 0.814 -3.010 16.997 1.00 66.62 129 ALA A CA 1
ATOM 970 C C . ALA A 1 129 ? -0.662 -2.623 16.828 1.00 66.62 129 ALA A C 1
ATOM 972 O O . ALA A 1 129 ? -1.389 -2.482 17.817 1.00 66.62 129 ALA A O 1
ATOM 973 N N . ALA A 1 130 ? -1.104 -2.448 15.584 1.00 65.50 130 ALA A N 1
ATOM 974 C CA . ALA A 1 130 ? -2.498 -2.168 15.294 1.00 65.50 130 ALA A CA 1
ATOM 975 C C . ALA A 1 130 ? -3.331 -3.372 15.745 1.00 65.50 130 ALA A C 1
ATOM 977 O O . ALA A 1 130 ? -3.323 -4.423 15.114 1.00 65.50 130 ALA A O 1
ATOM 978 N N . ALA A 1 131 ? -4.059 -3.217 16.851 1.00 65.62 131 ALA A N 1
ATOM 979 C CA . ALA A 1 131 ? -4.877 -4.292 17.407 1.00 65.62 131 ALA A CA 1
ATOM 980 C C . ALA A 1 131 ? -6.054 -4.681 16.490 1.00 65.62 131 ALA A C 1
ATOM 982 O O . ALA A 1 131 ? -6.664 -5.727 16.689 1.00 65.62 131 ALA A O 1
ATOM 983 N N . ALA A 1 132 ? -6.384 -3.830 15.512 1.00 69.50 132 ALA A N 1
ATOM 984 C CA . ALA A 1 132 ? -7.578 -3.951 14.685 1.00 69.50 132 ALA A CA 1
ATOM 985 C C . ALA A 1 132 ? -7.349 -4.670 13.344 1.00 69.50 132 ALA A C 1
ATOM 987 O O . ALA A 1 132 ? -8.248 -5.365 12.877 1.00 69.50 132 ALA A O 1
ATOM 988 N N . ALA A 1 133 ? -6.187 -4.498 12.705 1.00 84.56 133 ALA A N 1
ATOM 989 C CA . ALA A 1 133 ? -5.899 -5.063 11.385 1.00 84.56 133 ALA A CA 1
ATOM 990 C C . ALA A 1 133 ? -4.390 -5.035 11.072 1.00 84.56 133 ALA A C 1
ATOM 992 O O . ALA A 1 133 ? -3.690 -4.154 11.576 1.00 84.56 133 ALA A O 1
ATOM 993 N N . PRO A 1 134 ? -3.887 -5.940 10.208 1.00 90.81 134 PRO A N 1
ATOM 994 C CA . PRO A 1 134 ? -2.484 -5.947 9.793 1.00 90.81 134 PRO A CA 1
ATOM 995 C C . PRO A 1 134 ? -2.096 -4.713 8.972 1.00 90.81 134 PRO A C 1
ATOM 997 O O . PRO A 1 134 ? -0.921 -4.353 8.961 1.00 90.81 134 PRO A O 1
ATOM 1000 N N . VAL A 1 135 ? -3.052 -4.050 8.310 1.00 96.50 135 VAL A N 1
ATOM 1001 C CA . VAL A 1 135 ? -2.833 -2.760 7.648 1.00 96.50 135 VAL A CA 1
ATOM 1002 C C . VAL A 1 135 ? -3.928 -1.774 8.050 1.00 96.50 135 VAL A C 1
ATOM 1004 O O . VAL A 1 135 ? -5.119 -2.066 7.939 1.00 96.50 135 VAL A O 1
ATOM 1007 N N . VAL A 1 136 ? -3.520 -0.589 8.494 1.00 96.00 136 VAL A N 1
ATOM 1008 C CA . VAL A 1 136 ? -4.401 0.529 8.847 1.00 96.00 136 VAL A CA 1
ATOM 1009 C C . VAL A 1 136 ? -4.028 1.734 8.000 1.00 96.00 136 VAL A C 1
ATOM 1011 O O . VAL A 1 136 ? -2.858 2.097 7.901 1.00 96.00 136 VAL A O 1
ATOM 1014 N N . VAL A 1 137 ? -5.028 2.359 7.394 1.00 96.69 137 VAL A N 1
ATOM 1015 C CA . VAL A 1 137 ? -4.887 3.514 6.510 1.00 96.69 137 VAL A CA 1
ATOM 1016 C C . VAL A 1 137 ? -5.662 4.672 7.116 1.00 96.69 137 VAL A C 1
ATOM 1018 O O . VAL A 1 137 ? -6.869 4.570 7.331 1.00 96.69 137 VAL A O 1
ATOM 1021 N N . THR A 1 138 ? -4.986 5.789 7.352 1.00 96.06 138 THR A N 1
ATOM 1022 C CA . THR A 1 138 ? -5.630 7.026 7.801 1.00 96.06 138 THR A CA 1
ATOM 1023 C C . THR A 1 138 ? -5.677 8.006 6.644 1.00 96.06 138 THR A C 1
ATOM 1025 O O . THR A 1 138 ? -4.655 8.266 6.002 1.00 96.06 138 THR A O 1
ATOM 1028 N N . LEU A 1 139 ? -6.861 8.551 6.386 1.00 95.06 139 LEU A N 1
ATOM 1029 C CA . LEU A 1 139 ? -7.101 9.578 5.375 1.00 95.06 139 LEU A CA 1
ATOM 1030 C C . LEU A 1 139 ? -7.352 10.930 6.064 1.00 95.06 139 LEU A C 1
ATOM 1032 O O . LEU A 1 139 ? -7.550 10.964 7.279 1.00 95.06 139 LEU A O 1
ATOM 1036 N N . ARG A 1 140 ? -7.278 12.024 5.299 1.00 91.19 140 ARG A N 1
ATOM 1037 C CA . ARG A 1 140 ? -7.493 13.397 5.795 1.00 91.19 140 ARG A CA 1
ATOM 1038 C C . ARG A 1 140 ? -8.891 13.646 6.352 1.00 91.19 140 ARG A C 1
ATOM 1040 O O . ARG A 1 140 ? -9.862 13.107 5.782 1.00 91.19 140 ARG A O 1
#

Organism: NCBI:txid1076179

Secondary structure (DSSP, 8-state):
-HHHHHHHT-SS--THHHHHHHHHHHHHHHHHTTSSTT-------S-PPP-HHHHHHHHHHH-TTT-EEEE-TTS-EEEE-SSHHHHHHHHHHHHHTHHHHTEEEEEETTEEEE--SSS-PPPEE-SS--SS-SEEEEE-

Foldseek 3Di:
DVLVVVVVPDPDPDSVVCVVCVVVVVLVVCQLQQVDAQSDWDAEQPQDAADPVVLVVVCCVVPVPAWDWDADPQRKIAIAGDDLSVLSNSQRVCNVCVNVRQWAKKDAFQWIWGHHNPDRTGIDGDPDGDPRHRMITDHD

Radius of gyration: 16.98 Å; chains: 1; bounding box: 38×34×51 Å